Protein AF-A0A950KW94-F1 (afdb_monomer_lite)

pLDDT: mean 73.56, std 15.09, range [40.12, 87.94]

Foldseek 3Di:
DDDDDDPDPPQDLVNLVVLVVVCVVVVDDLVVSCVVVVHDSVVNVVNVVVVVVVVD

Secondary structure (DSSP, 8-state):
----SSS-----HHHHHHHHHHHHHHT--HHHHHHHTT--HHHHHHHHHHHHHTT-

Sequence (56 aa):
MRVTSSGKIRRSAAHWRVICERFVQSRLGPKEFCQREAIALGTFKQWYPRYTESGA

Structure (mmCIF, N/CA/C/O backbone):
data_AF-A0A950KW94-F1
#
_entry.id   AF-A0A950KW94-F1
#
loop_
_atom_site.group_PDB
_atom_site.id
_atom_site.type_symbol
_atom_site.label_atom_id
_atom_site.label_alt_id
_atom_site.label_comp_id
_atom_site.label_asym_id
_atom_site.label_entity_id
_atom_site.label_seq_id
_atom_site.pdbx_PDB_ins_code
_atom_site.Cartn_x
_atom_site.Cartn_y
_atom_site.Cartn_z
_atom_site.occupancy
_atom_site.B_iso_or_equiv
_atom_site.auth_seq_id
_atom_site.auth_comp_id
_atom_site.auth_asym_id
_atom_site.auth_atom_id
_atom_site.pdbx_PDB_model_num
ATOM 1 N N . MET A 1 1 ? -14.065 -14.206 -5.089 1.00 42.81 1 MET A N 1
ATOM 2 C CA . MET A 1 1 ? -13.219 -13.835 -3.932 1.00 42.81 1 MET A CA 1
ATOM 3 C C . MET A 1 1 ? -13.080 -15.062 -3.038 1.00 42.81 1 MET A C 1
ATOM 5 O O . MET A 1 1 ? -14.103 -15.573 -2.609 1.00 42.81 1 MET A O 1
ATOM 9 N N . ARG A 1 2 ? -11.872 -15.598 -2.814 1.00 40.12 2 ARG A N 1
ATOM 10 C CA . ARG A 1 2 ? -11.665 -16.701 -1.855 1.00 40.12 2 ARG A CA 1
ATOM 11 C C . ARG A 1 2 ? -11.193 -16.108 -0.532 1.00 40.12 2 ARG A C 1
ATOM 13 O O . ARG A 1 2 ? -10.051 -15.677 -0.413 1.00 40.12 2 ARG A O 1
ATOM 20 N N . VAL A 1 3 ? -12.110 -16.046 0.426 1.00 41.78 3 VAL A N 1
ATOM 21 C CA . VAL A 1 3 ? -11.836 -15.695 1.819 1.00 41.78 3 VAL A CA 1
ATOM 22 C C . VAL A 1 3 ? -11.381 -16.979 2.503 1.00 41.78 3 VAL A C 1
ATOM 24 O O . VAL A 1 3 ? -12.157 -17.922 2.614 1.00 41.78 3 VAL A O 1
ATOM 27 N N . THR A 1 4 ? -10.112 -17.063 2.898 1.00 43.12 4 THR A N 1
ATOM 28 C CA . THR A 1 4 ? -9.647 -18.167 3.746 1.00 43.12 4 THR A CA 1
ATOM 29 C C . THR A 1 4 ? -10.025 -17.882 5.195 1.00 43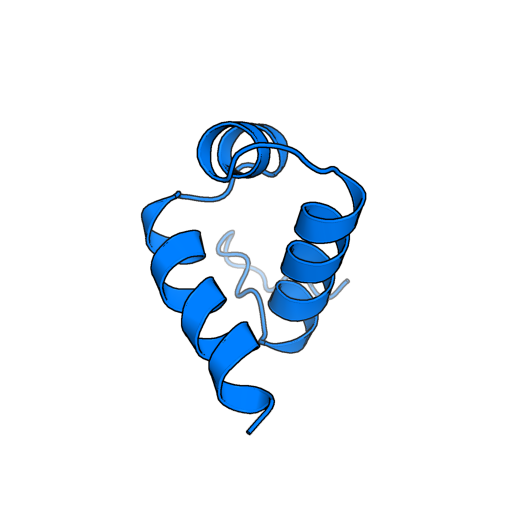.12 4 THR A C 1
ATOM 31 O O . THR A 1 4 ? -9.842 -16.767 5.685 1.00 43.12 4 THR A O 1
ATOM 34 N N . SER A 1 5 ? -10.532 -18.916 5.853 1.00 47.16 5 SER A N 1
ATOM 35 C CA . SER A 1 5 ? -11.291 -18.996 7.107 1.00 47.16 5 SER A CA 1
ATOM 36 C C . SER A 1 5 ? -10.605 -18.508 8.401 1.00 47.16 5 SER A C 1
ATOM 38 O O . SER A 1 5 ? -10.928 -18.996 9.477 1.00 47.16 5 SER A O 1
ATOM 40 N N . SER A 1 6 ? -9.659 -17.564 8.350 1.00 41.84 6 SER A N 1
ATOM 41 C CA . SER A 1 6 ? -8.904 -17.113 9.539 1.00 41.84 6 SER A CA 1
ATOM 42 C C . SER A 1 6 ? -8.809 -15.593 9.705 1.00 41.84 6 SER A C 1
ATOM 44 O O . SER A 1 6 ? -7.888 -15.109 10.357 1.00 41.84 6 SER A O 1
ATOM 46 N N . GLY A 1 7 ? -9.698 -14.807 9.090 1.00 49.53 7 GLY A N 1
ATOM 47 C CA . GLY A 1 7 ? -9.743 -13.340 9.253 1.00 49.53 7 GLY A CA 1
ATOM 48 C C . GLY A 1 7 ? -8.528 -12.567 8.704 1.00 49.53 7 GLY A C 1
ATOM 49 O O . GLY A 1 7 ? -8.582 -11.352 8.547 1.00 49.53 7 GLY A O 1
ATOM 50 N N . LYS A 1 8 ? -7.437 -13.252 8.341 1.00 51.31 8 LYS A N 1
ATOM 51 C CA . LYS A 1 8 ? -6.279 -12.686 7.646 1.00 51.31 8 LYS A CA 1
ATOM 52 C C . LYS A 1 8 ? -6.498 -12.803 6.144 1.00 51.31 8 LYS A C 1
ATOM 54 O O . LYS A 1 8 ? -6.295 -13.867 5.561 1.00 51.31 8 LYS A O 1
ATOM 59 N N . ILE A 1 9 ? -6.878 -11.695 5.509 1.00 58.19 9 ILE A N 1
ATOM 60 C CA . ILE A 1 9 ? -6.895 -11.587 4.047 1.00 58.19 9 ILE A CA 1
ATOM 61 C C . ILE A 1 9 ? -5.444 -11.707 3.557 1.00 58.19 9 ILE A C 1
ATOM 63 O O . ILE A 1 9 ? -4.697 -10.727 3.537 1.00 58.19 9 ILE A O 1
ATOM 67 N N . ARG A 1 10 ? -5.016 -12.915 3.166 1.00 58.56 10 ARG A N 1
ATOM 68 C CA . ARG A 1 10 ? -3.774 -13.100 2.405 1.00 58.56 10 ARG A CA 1
ATOM 69 C C . ARG A 1 10 ? -3.997 -12.511 1.015 1.00 58.56 10 ARG A C 1
ATOM 71 O O . ARG A 1 10 ? -4.555 -13.152 0.131 1.00 58.56 10 ARG A O 1
ATOM 78 N N . ARG A 1 11 ? -3.602 -11.251 0.840 1.00 69.62 11 ARG A N 1
ATOM 79 C CA . ARG A 1 11 ? -3.622 -10.574 -0.459 1.00 69.62 11 ARG A CA 1
ATOM 80 C C . ARG A 1 11 ? -2.512 -11.180 -1.326 1.00 69.62 11 ARG A C 1
ATOM 82 O O . ARG A 1 11 ? -1.335 -10.931 -1.079 1.00 69.62 11 ARG A O 1
ATOM 89 N N . SER A 1 12 ? -2.882 -12.008 -2.301 1.00 71.81 12 SER A N 1
ATOM 90 C CA . SER A 1 12 ? -1.951 -12.536 -3.308 1.00 71.81 12 SER A CA 1
ATOM 91 C C . SER A 1 12 ? -1.415 -11.413 -4.205 1.00 71.81 12 SER A C 1
ATOM 93 O O . SER A 1 12 ? -2.029 -10.350 -4.293 1.00 71.81 12 SER A O 1
ATOM 95 N N . ALA A 1 13 ? -0.318 -11.657 -4.930 1.00 75.19 13 ALA A N 1
ATOM 96 C CA . ALA A 1 13 ? 0.280 -10.672 -5.841 1.00 75.19 13 ALA A CA 1
ATOM 97 C C . ALA A 1 13 ? -0.722 -10.106 -6.871 1.00 75.19 13 ALA A C 1
ATOM 99 O O . ALA A 1 13 ? -0.727 -8.908 -7.130 1.00 75.19 13 ALA A O 1
ATOM 100 N N . ALA A 1 14 ? -1.639 -10.936 -7.382 1.00 77.69 14 ALA A N 1
ATOM 101 C CA . ALA A 1 14 ? -2.722 -10.490 -8.264 1.00 77.69 14 ALA A CA 1
ATOM 102 C C . ALA A 1 14 ? -3.660 -9.466 -7.598 1.00 77.69 14 ALA A C 1
ATOM 104 O O . ALA A 1 14 ? -4.113 -8.526 -8.237 1.00 77.69 14 ALA A O 1
ATOM 105 N N . HIS A 1 15 ? -3.920 -9.613 -6.298 1.00 80.12 15 HIS A N 1
ATOM 106 C CA . HIS A 1 15 ? -4.760 -8.678 -5.555 1.00 80.12 15 HIS A CA 1
ATOM 107 C C . HIS A 1 15 ? -4.028 -7.355 -5.301 1.00 80.12 15 HIS A C 1
ATOM 109 O O . HIS A 1 15 ? -4.632 -6.293 -5.389 1.00 80.12 15 HIS A O 1
ATOM 115 N N . TRP A 1 16 ? -2.714 -7.409 -5.058 1.00 82.94 16 TRP A N 1
ATOM 116 C CA . TRP A 1 16 ? -1.879 -6.211 -4.976 1.00 82.94 16 TRP A CA 1
ATOM 117 C C . TRP A 1 16 ? -1.791 -5.451 -6.295 1.00 82.94 16 TRP A C 1
ATOM 119 O O . TRP A 1 16 ? -1.825 -4.228 -6.257 1.00 82.94 16 TRP A O 1
ATOM 129 N N . ARG A 1 17 ? -1.767 -6.137 -7.446 1.00 81.06 17 ARG A N 1
ATOM 130 C CA . ARG A 1 17 ? -1.865 -5.473 -8.758 1.00 81.06 17 ARG A CA 1
ATOM 131 C C . ARG A 1 17 ? -3.148 -4.656 -8.878 1.00 81.06 17 ARG A C 1
ATOM 133 O O . ARG A 1 17 ? -3.060 -3.465 -9.130 1.00 81.06 17 ARG A O 1
ATOM 140 N N . VAL A 1 18 ? -4.300 -5.247 -8.556 1.00 84.31 18 VAL A N 1
ATOM 141 C CA . VAL A 1 18 ? -5.593 -4.536 -8.578 1.00 84.31 18 VAL A CA 1
ATOM 142 C C . VAL A 1 18 ? -5.589 -3.322 -7.640 1.00 84.31 18 VAL A C 1
ATOM 144 O O . VAL A 1 18 ? -6.108 -2.266 -7.991 1.00 84.31 18 VAL A O 1
ATOM 147 N N . ILE A 1 19 ? -4.982 -3.442 -6.457 1.00 83.81 19 ILE A N 1
ATOM 148 C CA . ILE A 1 19 ? -4.825 -2.333 -5.502 1.00 83.81 19 ILE A CA 1
ATOM 149 C C . ILE A 1 19 ? -3.927 -1.229 -6.091 1.00 83.81 19 ILE A C 1
ATOM 151 O O . ILE A 1 19 ? -4.278 -0.054 -6.029 1.00 83.81 19 ILE A O 1
ATOM 155 N N . CYS A 1 20 ? -2.790 -1.582 -6.695 1.00 82.75 20 CYS A N 1
ATOM 156 C CA . CYS A 1 20 ? -1.888 -0.630 -7.348 1.00 82.75 20 CYS A CA 1
ATOM 157 C C . CYS A 1 20 ? -2.543 0.051 -8.563 1.00 82.75 20 CYS A C 1
ATOM 159 O O . CYS A 1 20 ? -2.397 1.259 -8.731 1.00 82.75 20 CYS A O 1
ATOM 161 N N . GLU A 1 21 ? -3.324 -0.669 -9.367 1.00 84.75 21 GLU A N 1
ATOM 162 C CA . GLU A 1 21 ? -4.096 -0.094 -10.476 1.00 84.75 21 GLU A CA 1
ATOM 163 C C . GLU A 1 21 ? -5.158 0.891 -9.971 1.00 84.75 21 GLU A C 1
ATOM 165 O O . GLU A 1 21 ? -5.268 2.007 -10.480 1.00 84.75 21 GLU A O 1
ATOM 170 N N . ARG A 1 22 ? -5.892 0.528 -8.910 1.00 84.44 22 ARG A N 1
ATOM 171 C CA . ARG A 1 22 ? -6.848 1.427 -8.241 1.00 84.44 22 ARG A CA 1
ATOM 172 C C . ARG A 1 22 ? -6.175 2.659 -7.647 1.00 84.44 22 ARG A C 1
ATOM 174 O O . ARG A 1 22 ? -6.781 3.730 -7.657 1.00 84.44 22 ARG A O 1
ATOM 181 N N . PHE A 1 23 ? -4.950 2.524 -7.143 1.00 8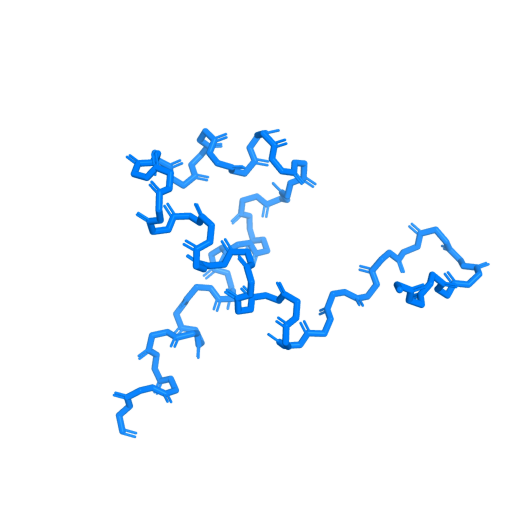5.06 23 PHE A N 1
ATOM 182 C CA . PHE A 1 23 ? -4.143 3.641 -6.654 1.00 85.06 23 PHE A CA 1
ATOM 183 C C . PHE A 1 23 ? -3.795 4.614 -7.788 1.00 85.06 23 PHE A C 1
ATOM 185 O O . PHE A 1 23 ? -4.054 5.811 -7.659 1.00 85.06 23 PHE A O 1
ATOM 192 N N . VAL A 1 24 ? -3.303 4.099 -8.921 1.00 83.69 24 VAL A N 1
ATOM 193 C CA . VAL A 1 24 ? -2.985 4.904 -10.115 1.00 83.69 24 VAL A CA 1
ATOM 194 C C . VAL A 1 24 ? -4.231 5.612 -10.656 1.00 83.69 24 VAL A C 1
ATOM 196 O O . VAL A 1 24 ? -4.176 6.803 -10.963 1.00 83.69 24 VAL A O 1
ATOM 199 N N . GLN A 1 25 ? -5.373 4.919 -10.715 1.00 85.62 25 GLN A N 1
ATOM 200 C CA . GLN A 1 25 ? -6.643 5.511 -11.152 1.00 85.62 25 GLN A CA 1
ATOM 201 C C . GLN A 1 25 ? -7.192 6.544 -10.161 1.00 85.62 25 GLN A C 1
ATOM 203 O O . GLN A 1 25 ? -7.718 7.572 -10.578 1.00 85.62 25 GLN A O 1
ATOM 208 N N . SER A 1 26 ? -7.050 6.303 -8.855 1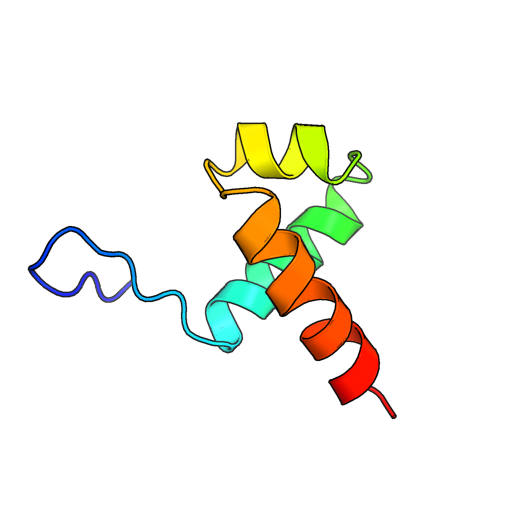.00 82.19 26 SER A N 1
ATOM 209 C CA . SER A 1 26 ? -7.534 7.226 -7.822 1.00 82.19 26 SER A CA 1
ATOM 210 C C . SER A 1 26 ? -6.768 8.551 -7.795 1.00 82.19 26 SER A C 1
ATOM 212 O O . SER A 1 26 ? -7.304 9.530 -7.284 1.00 82.19 26 SER A O 1
ATOM 214 N N . ARG A 1 27 ? -5.518 8.590 -8.292 1.00 81.12 27 ARG A N 1
ATOM 215 C CA . ARG A 1 27 ? -4.586 9.737 -8.178 1.00 81.12 27 ARG A CA 1
ATOM 216 C C . ARG A 1 27 ? -4.440 10.293 -6.749 1.00 81.12 27 ARG A C 1
ATOM 218 O O . ARG A 1 27 ? -4.046 11.440 -6.560 1.00 81.12 27 ARG A O 1
ATOM 225 N N . LEU A 1 28 ? -4.764 9.485 -5.742 1.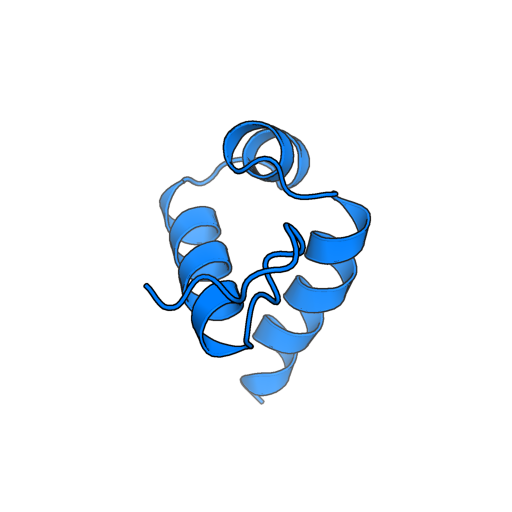00 84.69 28 LEU A N 1
ATOM 226 C CA . LEU A 1 28 ? -4.672 9.854 -4.333 1.00 84.69 28 LEU A CA 1
ATOM 227 C C . LEU A 1 28 ? -3.236 9.699 -3.837 1.00 84.69 28 LEU A C 1
ATOM 229 O O . LEU A 1 28 ? -2.463 8.897 -4.359 1.00 84.69 28 LEU A O 1
ATOM 233 N N . GLY A 1 29 ? -2.890 10.414 -2.767 1.00 84.50 29 GLY A N 1
ATOM 234 C CA . GLY A 1 29 ? -1.644 10.155 -2.055 1.00 84.50 29 GLY A CA 1
ATOM 235 C C . GLY A 1 29 ? -1.642 8.747 -1.432 1.00 84.50 29 GLY A C 1
ATOM 236 O O . GLY A 1 29 ? -2.694 8.253 -1.016 1.00 84.50 29 GLY A O 1
ATOM 237 N N . PRO A 1 30 ? -0.475 8.091 -1.286 1.00 82.00 30 PRO A N 1
ATOM 238 C CA . PRO A 1 30 ? -0.385 6.735 -0.735 1.00 82.00 30 PRO A CA 1
ATOM 239 C C . PRO A 1 30 ? -0.986 6.626 0.671 1.00 82.00 30 PRO A C 1
ATOM 241 O O . PRO A 1 30 ? -1.555 5.596 1.014 1.00 82.00 30 PRO A O 1
ATOM 244 N N . LYS A 1 31 ? -0.922 7.695 1.476 1.00 85.44 31 LYS A N 1
ATOM 245 C CA . LYS A 1 31 ? -1.540 7.750 2.808 1.00 85.44 31 LYS A CA 1
ATOM 246 C C . LYS A 1 31 ? -3.071 7.723 2.737 1.00 85.44 31 LYS A C 1
ATOM 248 O O . LYS A 1 31 ? -3.682 6.902 3.414 1.00 85.44 31 LYS A O 1
ATOM 253 N N . GLU A 1 32 ? -3.669 8.567 1.899 1.00 87.88 32 GLU A N 1
ATOM 254 C CA . GLU A 1 32 ? -5.127 8.632 1.729 1.00 87.88 32 GLU A CA 1
ATOM 255 C C . GLU A 1 32 ? -5.687 7.351 1.119 1.00 87.88 32 GLU A C 1
ATOM 257 O O . GLU A 1 32 ? -6.690 6.814 1.586 1.00 87.88 32 GLU A O 1
ATOM 262 N N . PHE A 1 33 ? -5.000 6.812 0.115 1.00 87.94 33 PHE A N 1
ATOM 263 C CA . PHE A 1 33 ? -5.382 5.548 -0.496 1.00 87.94 33 PHE A CA 1
ATOM 264 C C . PHE A 1 33 ? -5.318 4.387 0.508 1.00 87.94 33 PHE A C 1
ATOM 266 O O . PHE A 1 33 ? -6.262 3.604 0.612 1.00 87.94 33 PHE A O 1
ATOM 273 N N . CYS A 1 34 ? -4.251 4.318 1.315 1.00 86.06 34 CYS A N 1
ATOM 274 C CA . CYS A 1 34 ? -4.129 3.323 2.381 1.00 86.06 34 CYS A CA 1
ATOM 275 C C . CYS A 1 34 ? -5.251 3.441 3.421 1.00 86.06 34 CY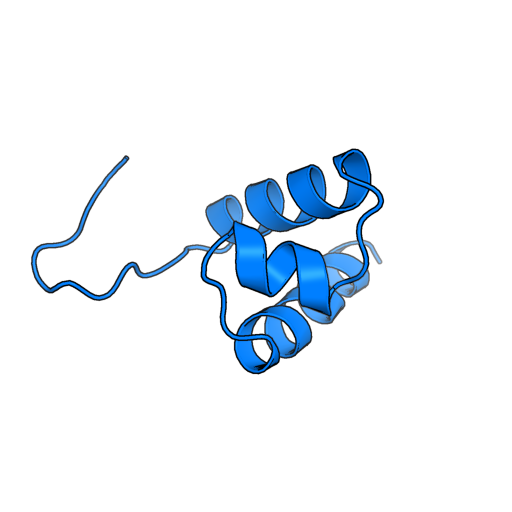S A C 1
ATOM 277 O O . CYS A 1 34 ? -5.769 2.419 3.868 1.00 86.06 34 CYS A O 1
ATOM 279 N N . GLN A 1 35 ? -5.661 4.662 3.781 1.00 85.94 35 GLN A N 1
ATOM 280 C CA . GLN A 1 35 ? -6.788 4.872 4.692 1.00 85.94 35 GLN A CA 1
ATOM 281 C C . GLN A 1 35 ? -8.117 4.411 4.081 1.00 85.94 35 GLN A C 1
ATOM 283 O O . GLN A 1 35 ? -8.879 3.728 4.762 1.00 85.94 35 GLN A O 1
ATOM 288 N N . ARG A 1 36 ? -8.382 4.717 2.802 1.00 84.06 36 ARG A N 1
ATOM 289 C CA . ARG A 1 36 ? -9.625 4.312 2.117 1.00 84.06 36 ARG A CA 1
ATOM 290 C C . ARG A 1 36 ? -9.739 2.804 1.911 1.00 84.06 36 ARG A C 1
ATOM 292 O O . ARG A 1 36 ? -10.814 2.252 2.105 1.00 84.06 36 ARG A O 1
ATOM 299 N N . GLU A 1 37 ? -8.651 2.134 1.537 1.00 79.25 37 GLU A N 1
ATOM 300 C CA . GLU A 1 37 ? -8.650 0.681 1.292 1.00 79.25 37 GLU A CA 1
ATOM 301 C C . GLU A 1 37 ? -8.394 -0.149 2.567 1.00 79.25 37 GLU A C 1
ATOM 303 O O . GLU A 1 37 ? -8.281 -1.378 2.498 1.00 79.25 37 GLU A O 1
ATOM 308 N N . ALA A 1 38 ? -8.295 0.503 3.736 1.00 81.94 38 ALA A N 1
ATOM 309 C CA . ALA A 1 38 ? -7.933 -0.124 5.011 1.00 81.94 38 ALA A CA 1
ATOM 310 C C . ALA A 1 38 ? -6.664 -0.993 4.881 1.00 81.94 38 ALA A C 1
ATOM 312 O O . ALA A 1 38 ? -6.598 -2.165 5.278 1.00 81.94 38 ALA A O 1
ATOM 313 N N . ILE A 1 39 ? -5.641 -0.419 4.250 1.00 82.56 39 ILE A N 1
ATOM 314 C CA . ILE A 1 39 ? -4.331 -1.031 4.044 1.00 82.56 39 ILE A CA 1
ATOM 315 C C . ILE A 1 39 ? -3.338 -0.343 4.970 1.00 82.56 39 ILE A C 1
ATOM 317 O O . ILE A 1 39 ? -3.286 0.879 5.071 1.00 82.56 39 ILE A O 1
ATOM 321 N N . ALA A 1 40 ? -2.497 -1.131 5.633 1.00 85.00 40 ALA A N 1
ATOM 322 C CA . ALA A 1 40 ? -1.385 -0.568 6.376 1.00 85.00 40 ALA A CA 1
ATOM 323 C C . ALA A 1 40 ? -0.371 0.050 5.402 1.00 85.00 40 ALA A C 1
ATOM 325 O O . ALA A 1 40 ? 0.130 -0.627 4.499 1.00 85.00 40 ALA A O 1
ATOM 326 N N . LEU A 1 41 ? -0.013 1.316 5.632 1.00 84.44 41 LEU A N 1
ATOM 327 C CA . LEU A 1 41 ? 0.952 2.045 4.803 1.00 84.44 41 LEU A CA 1
ATOM 328 C C . LEU A 1 41 ? 2.293 1.305 4.680 1.00 84.44 41 LEU A C 1
ATOM 330 O O . LEU A 1 41 ? 2.907 1.317 3.618 1.00 84.44 41 LEU A O 1
ATOM 334 N N . GLY A 1 42 ? 2.728 0.620 5.743 1.00 84.81 42 GLY A N 1
ATOM 335 C CA . GLY A 1 42 ? 3.936 -0.209 5.719 1.00 84.81 42 GLY A CA 1
ATOM 336 C C . GLY A 1 42 ? 3.837 -1.368 4.725 1.00 84.81 42 GLY A C 1
ATOM 337 O O . GLY A 1 42 ? 4.760 -1.596 3.949 1.00 84.81 42 GLY A O 1
ATOM 338 N N . THR A 1 43 ? 2.688 -2.047 4.673 1.00 82.44 43 THR A N 1
ATOM 339 C CA . THR A 1 43 ? 2.457 -3.120 3.700 1.00 82.44 43 THR A CA 1
ATOM 340 C C . THR A 1 43 ? 2.406 -2.564 2.280 1.00 82.44 43 THR A C 1
ATOM 342 O O . THR A 1 43 ? 3.019 -3.137 1.386 1.00 82.44 43 THR A O 1
ATOM 345 N N . PHE A 1 44 ? 1.753 -1.419 2.068 1.00 84.62 44 PHE A N 1
ATOM 346 C CA . PHE A 1 44 ? 1.732 -0.768 0.757 1.00 84.62 44 PHE A CA 1
ATOM 347 C C . PHE A 1 44 ? 3.144 -0.405 0.278 1.00 84.62 44 PHE A C 1
ATOM 349 O O . PHE A 1 44 ? 3.521 -0.771 -0.830 1.00 84.62 44 PHE A O 1
ATOM 356 N N . LYS A 1 45 ? 3.966 0.223 1.128 1.00 84.38 45 LYS A N 1
ATOM 357 C CA . LYS A 1 45 ? 5.361 0.568 0.800 1.00 84.38 45 LYS A CA 1
ATOM 358 C C . LYS A 1 45 ? 6.247 -0.644 0.511 1.00 84.38 45 LYS A C 1
ATOM 360 O O . LYS A 1 45 ? 7.212 -0.505 -0.222 1.00 84.38 45 LYS A O 1
ATOM 365 N N . GLN A 1 46 ? 5.939 -1.813 1.069 1.00 83.69 46 GLN A N 1
ATOM 366 C CA . GLN A 1 46 ? 6.675 -3.047 0.785 1.00 83.69 46 GLN A CA 1
ATOM 367 C C . GLN A 1 46 ? 6.281 -3.667 -0.567 1.00 83.69 46 GLN A C 1
ATOM 369 O O . GLN A 1 46 ? 7.103 -4.308 -1.220 1.00 83.69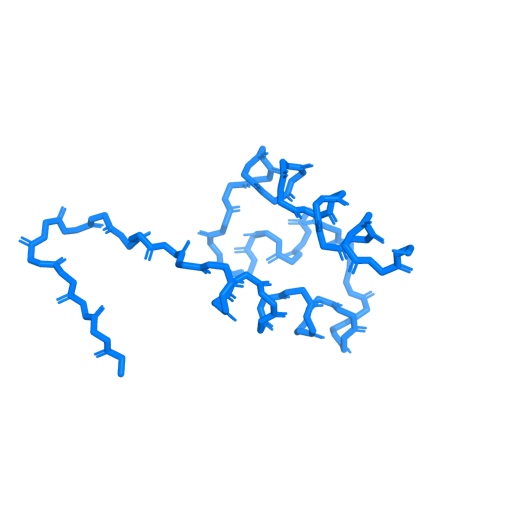 46 GLN A O 1
ATOM 374 N N . TRP A 1 47 ? 5.024 -3.501 -0.985 1.00 81.00 47 TRP A N 1
ATOM 375 C CA . TRP A 1 47 ? 4.489 -4.084 -2.220 1.00 81.00 47 TRP A CA 1
ATOM 376 C C . TRP A 1 47 ? 4.610 -3.167 -3.437 1.00 81.00 47 TRP A C 1
ATOM 378 O O . TRP A 1 47 ? 4.826 -3.661 -4.539 1.00 81.00 47 TRP A O 1
ATOM 388 N N . TYR A 1 48 ? 4.519 -1.853 -3.243 1.00 78.25 48 TYR A N 1
ATOM 389 C CA . TYR A 1 48 ? 4.631 -0.858 -4.307 1.00 78.25 48 TYR A CA 1
ATOM 390 C C . TYR A 1 48 ? 5.941 -0.957 -5.117 1.00 78.25 48 TYR A C 1
ATOM 392 O O . TYR A 1 48 ? 5.846 -1.098 -6.330 1.00 78.25 48 TYR A O 1
ATOM 400 N N . PRO A 1 49 ? 7.148 -0.988 -4.517 1.00 80.12 49 PRO A N 1
ATOM 401 C CA . PRO A 1 49 ? 8.387 -1.144 -5.283 1.00 80.12 49 PRO A CA 1
ATOM 402 C C . PRO A 1 49 ? 8.454 -2.489 -6.013 1.00 80.12 49 PRO A C 1
ATOM 404 O O . PRO A 1 49 ? 8.857 -2.538 -7.162 1.00 80.12 49 PRO A O 1
ATOM 407 N N . ARG A 1 50 ? 7.934 -3.578 -5.429 1.00 75.00 50 ARG A N 1
ATOM 408 C CA . ARG A 1 50 ? 7.861 -4.885 -6.112 1.00 75.00 50 ARG A CA 1
ATOM 409 C C . ARG A 1 50 ? 6.949 -4.864 -7.339 1.00 75.00 50 ARG A C 1
ATOM 411 O O . ARG A 1 50 ? 7.171 -5.626 -8.277 1.00 75.00 50 ARG A O 1
ATOM 418 N N . TYR A 1 51 ? 5.920 -4.017 -7.324 1.00 71.06 51 TYR A N 1
ATOM 419 C CA . TYR A 1 51 ? 5.069 -3.765 -8.482 1.00 71.06 51 TYR A CA 1
ATOM 420 C C . TYR A 1 51 ? 5.812 -2.965 -9.562 1.00 71.06 51 TYR A C 1
ATOM 422 O O . TYR A 1 51 ? 5.692 -3.312 -10.733 1.00 71.06 51 TYR A O 1
ATOM 430 N N . THR A 1 52 ? 6.606 -1.953 -9.190 1.00 67.31 52 THR A N 1
ATOM 431 C CA . THR A 1 52 ? 7.366 -1.140 -10.158 1.00 67.31 52 THR A CA 1
ATOM 432 C C . THR A 1 52 ? 8.602 -1.859 -10.707 1.00 67.31 52 THR A C 1
ATOM 434 O O . THR A 1 52 ? 8.914 -1.707 -11.878 1.00 67.31 52 THR A O 1
ATOM 437 N N . GLU A 1 53 ? 9.294 -2.656 -9.887 1.00 62.94 53 GLU A N 1
ATOM 438 C CA . GLU A 1 53 ? 10.503 -3.408 -10.264 1.00 62.94 53 GLU A CA 1
ATOM 439 C C . GLU A 1 53 ? 10.199 -4.669 -11.083 1.00 62.94 53 GLU A C 1
ATOM 441 O O . GLU A 1 53 ? 11.054 -5.121 -11.831 1.00 62.94 53 GLU A O 1
ATOM 446 N N . SER A 1 54 ? 8.983 -5.227 -11.011 1.00 54.78 54 SER A N 1
ATOM 447 C CA . SER A 1 54 ? 8.578 -6.341 -11.895 1.00 54.78 54 SER A CA 1
ATOM 448 C C . SER A 1 54 ? 8.243 -5.889 -13.330 1.00 54.78 54 SER A C 1
ATOM 450 O O . SER A 1 54 ? 7.689 -6.673 -14.100 1.00 54.78 54 SER A O 1
ATOM 452 N N . GLY A 1 55 ? 8.511 -4.624 -13.662 1.00 52.78 55 GLY A N 1
ATOM 453 C CA . GLY A 1 55 ? 8.390 -4.038 -14.997 1.00 52.78 55 GLY A CA 1
ATOM 454 C C . GLY A 1 55 ? 9.736 -3.591 -15.578 1.00 52.78 55 GLY A C 1
ATOM 455 O O . GLY A 1 55 ? 9.761 -2.578 -16.273 1.00 52.78 55 GLY A O 1
ATOM 456 N N . ALA A 1 56 ? 10.826 -4.298 -15.256 1.00 43.62 56 ALA A N 1
ATOM 457 C CA . ALA A 1 56 ? 12.133 -4.178 -15.906 1.00 43.62 56 ALA A CA 1
ATOM 458 C C . ALA A 1 56 ? 12.454 -5.450 -16.701 1.00 43.62 56 ALA A C 1
ATOM 460 O O . ALA A 1 56 ? 12.153 -6.552 -16.183 1.00 43.62 56 ALA A O 1
#

Radius of gyration: 11.75 Å; chains: 1; bounding box: 25×29×25 Å